Protein AF-A0A7Y0CJF7-F1 (afdb_monomer_lite)

Sequence (40 aa):
MAEKLGFYFDQTLCTGCKACSVACKDKHDHAVGISWRRVA

pLDDT: mean 90.67, std 5.35, range [72.06, 95.62]

Structure (mmCIF, N/CA/C/O backbone):
data_AF-A0A7Y0CJF7-F1
#
_entry.id   AF-A0A7Y0CJF7-F1
#
loop_
_atom_site.group_PDB
_atom_site.id
_atom_site.type_symbol
_atom_site.label_atom_id
_atom_site.label_alt_id
_atom_site.label_comp_id
_atom_site.label_asym_id
_atom_site.label_entity_id
_atom_site.label_seq_id
_atom_site.pdbx_PDB_ins_code
_atom_site.Cartn_x
_atom_site.Cartn_y
_atom_site.Cartn_z
_atom_site.occupancy
_atom_site.B_iso_or_equiv
_atom_site.auth_seq_id
_atom_site.auth_comp_id
_atom_site.auth_asym_id
_atom_site.auth_atom_id
_atom_site.pdbx_PDB_model_num
ATOM 1 N N . MET A 1 1 ? 20.059 21.988 1.194 1.00 72.06 1 MET A N 1
ATOM 2 C CA . MET A 1 1 ? 19.407 21.510 2.433 1.00 72.06 1 MET A CA 1
ATOM 3 C C . MET A 1 1 ? 18.256 20.613 2.012 1.00 72.06 1 MET A C 1
ATOM 5 O O . MET A 1 1 ? 17.493 21.049 1.163 1.00 72.06 1 MET A O 1
ATOM 9 N N . ALA A 1 2 ? 18.191 19.364 2.478 1.00 77.56 2 ALA A N 1
ATOM 10 C CA . ALA A 1 2 ? 17.128 18.440 2.074 1.00 77.56 2 ALA A CA 1
ATOM 11 C C . ALA A 1 2 ? 15.820 18.773 2.811 1.00 77.56 2 ALA A C 1
ATOM 13 O O . ALA A 1 2 ? 15.833 18.982 4.025 1.00 77.56 2 ALA A O 1
ATOM 14 N N . GLU A 1 3 ? 14.717 18.846 2.071 1.00 86.19 3 GLU A N 1
ATOM 15 C CA . GLU A 1 3 ? 13.380 19.081 2.617 1.00 86.1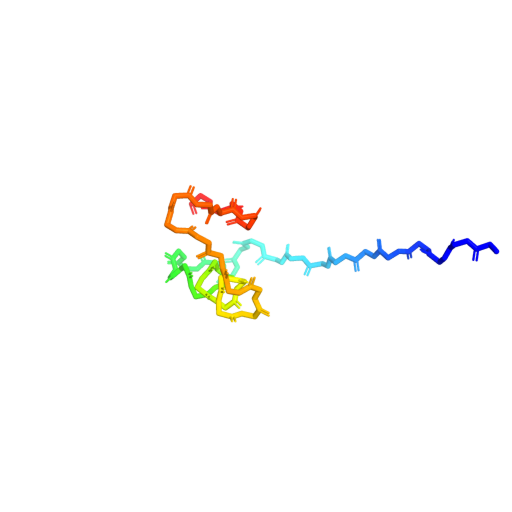9 3 GLU A CA 1
ATOM 16 C C . GLU A 1 3 ? 12.920 17.874 3.450 1.00 86.19 3 GLU A C 1
ATOM 18 O O . GLU A 1 3 ? 13.159 16.722 3.080 1.00 86.19 3 GLU A O 1
ATOM 23 N N . LYS A 1 4 ? 12.285 18.121 4.604 1.00 88.44 4 LYS A N 1
ATOM 24 C CA . LYS A 1 4 ? 11.739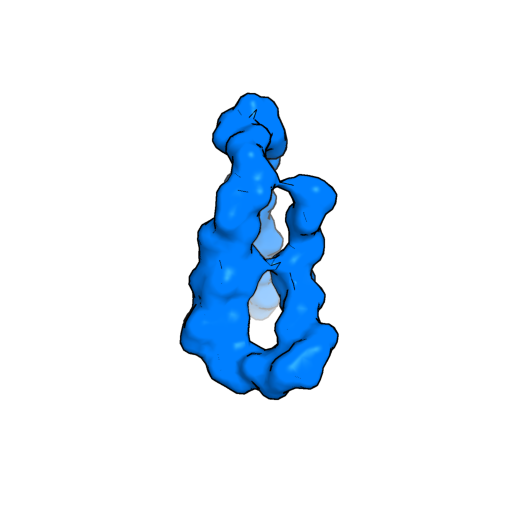 17.051 5.448 1.00 88.44 4 LYS A CA 1
ATOM 25 C C . LYS A 1 4 ? 10.343 16.686 4.957 1.00 88.44 4 LYS A C 1
ATOM 27 O O . LYS A 1 4 ? 9.402 17.444 5.168 1.00 88.44 4 LYS A O 1
ATOM 32 N N . LEU A 1 5 ? 10.215 15.512 4.347 1.00 90.75 5 LEU A N 1
ATOM 33 C CA . LEU A 1 5 ? 8.931 14.973 3.901 1.00 90.75 5 LEU A CA 1
ATOM 34 C C . LEU A 1 5 ? 8.274 14.132 5.004 1.00 90.75 5 LEU A C 1
ATOM 36 O O . LEU A 1 5 ? 8.950 13.406 5.734 1.00 90.75 5 LEU A O 1
ATOM 40 N N . GLY A 1 6 ? 6.947 14.211 5.096 1.00 89.75 6 GLY A N 1
ATOM 41 C CA . GLY A 1 6 ? 6.118 13.404 5.989 1.00 89.75 6 GLY A CA 1
ATOM 42 C C . GLY A 1 6 ? 4.802 13.013 5.317 1.00 89.75 6 GLY A C 1
ATOM 43 O O . GLY A 1 6 ? 4.365 13.660 4.368 1.00 89.75 6 GLY A O 1
ATOM 44 N N . PHE A 1 7 ? 4.175 11.942 5.803 1.00 89.94 7 PHE A N 1
ATOM 45 C CA . PHE A 1 7 ? 2.892 11.445 5.306 1.00 89.94 7 PHE A CA 1
ATOM 46 C C . PHE A 1 7 ? 1.971 11.112 6.483 1.00 89.94 7 PHE A C 1
ATOM 48 O O . PHE A 1 7 ? 2.393 10.446 7.428 1.00 89.94 7 PHE A O 1
ATOM 55 N N . TYR A 1 8 ? 0.720 11.570 6.414 1.00 92.69 8 TYR A N 1
ATOM 56 C CA . TYR A 1 8 ? -0.315 11.271 7.402 1.00 92.69 8 TYR A CA 1
ATOM 57 C C . TYR A 1 8 ? -1.198 10.117 6.919 1.00 92.69 8 TYR A C 1
ATOM 59 O O . TYR A 1 8 ? -1.645 10.101 5.772 1.00 92.69 8 TYR A O 1
ATOM 67 N N . PHE A 1 9 ? -1.458 9.156 7.804 1.00 91.69 9 PHE A N 1
ATOM 68 C CA . PHE A 1 9 ? -2.294 7.992 7.534 1.00 91.69 9 PHE A CA 1
ATOM 69 C C . PHE A 1 9 ? -3.227 7.740 8.713 1.00 91.69 9 PHE A C 1
ATOM 71 O O . PHE A 1 9 ? -2.767 7.393 9.800 1.00 91.69 9 PHE A O 1
ATOM 78 N N . ASP A 1 10 ? -4.530 7.883 8.481 1.00 93.94 10 ASP A N 1
ATOM 79 C CA . ASP A 1 10 ? -5.545 7.506 9.457 1.00 93.94 10 ASP A CA 1
ATOM 80 C C . ASP A 1 10 ? -5.893 6.020 9.313 1.00 93.94 10 ASP A C 1
ATOM 82 O O . ASP A 1 10 ? -6.569 5.587 8.377 1.00 93.94 10 ASP A O 1
ATOM 86 N N . GLN A 1 11 ? -5.405 5.230 10.263 1.00 91.31 11 GLN A N 1
ATOM 87 C CA . GLN A 1 11 ? -5.631 3.790 10.309 1.00 91.31 11 GLN A CA 1
ATOM 88 C C . GLN A 1 11 ? -7.064 3.405 10.708 1.00 91.31 11 GLN A C 1
ATOM 90 O O . GLN A 1 11 ? -7.458 2.270 10.462 1.00 91.31 11 GLN A O 1
ATOM 95 N N . THR A 1 12 ? -7.856 4.317 11.284 1.00 95.50 12 THR A N 1
ATOM 96 C CA . THR A 1 12 ? -9.246 4.027 11.688 1.00 95.50 12 THR A CA 1
ATOM 97 C C . THR A 1 12 ? -10.178 3.843 10.490 1.00 95.50 12 THR A C 1
ATOM 99 O O . THR A 1 12 ? -11.173 3.130 10.581 1.00 95.50 12 THR A O 1
ATOM 102 N N . LEU A 1 13 ? -9.815 4.424 9.342 1.00 94.38 13 LEU A N 1
ATOM 103 C CA . LEU A 1 13 ? -10.524 4.286 8.067 1.00 94.38 13 LEU A CA 1
ATOM 104 C C . LEU A 1 13 ? -10.049 3.074 7.248 1.00 94.38 13 LEU A C 1
ATOM 106 O O . LEU A 1 13 ? -10.584 2.793 6.175 1.00 94.38 13 LEU A O 1
ATOM 110 N N . CYS A 1 14 ? -9.010 2.372 7.706 1.00 94.25 14 CYS A N 1
ATOM 111 C CA . CYS A 1 14 ? -8.438 1.254 6.971 1.00 94.25 14 CYS A CA 1
ATOM 112 C C . CYS A 1 14 ? -9.372 0.038 7.013 1.00 94.25 14 CYS A C 1
ATOM 114 O O . CYS A 1 14 ? -9.660 -0.502 8.076 1.00 94.25 14 CYS A O 1
ATOM 116 N N . THR A 1 15 ? -9.782 -0.447 5.841 1.00 95.38 15 THR A N 1
ATOM 117 C CA . THR A 1 15 ? -10.621 -1.651 5.700 1.00 95.38 15 THR A CA 1
ATOM 118 C C . THR A 1 15 ? -9.825 -2.915 5.362 1.00 95.38 15 THR A C 1
ATOM 120 O O . THR A 1 15 ? -10.407 -3.963 5.102 1.00 95.38 15 THR A O 1
ATOM 123 N N . GLY A 1 16 ? -8.491 -2.833 5.303 1.00 93.38 16 GLY A N 1
ATOM 124 C CA . GLY A 1 16 ? -7.639 -3.974 4.949 1.00 93.38 16 GLY A CA 1
ATOM 125 C C . GLY A 1 16 ? -7.671 -4.361 3.462 1.00 93.38 16 GLY A C 1
ATOM 126 O O . GLY A 1 16 ? -7.241 -5.452 3.101 1.00 93.38 16 GLY A O 1
ATOM 127 N N . CYS A 1 17 ? -8.133 -3.477 2.570 1.00 95.06 17 CYS A N 1
ATOM 128 C CA . CYS A 1 17 ? -8.275 -3.779 1.137 1.00 95.06 17 CYS A CA 1
ATOM 129 C C . CYS A 1 17 ? -6.947 -3.945 0.369 1.00 95.06 17 CYS A C 1
ATOM 131 O O . CYS A 1 17 ? -6.947 -4.395 -0.773 1.00 95.06 17 CYS A O 1
ATOM 133 N N . LYS A 1 18 ? -5.809 -3.552 0.961 1.00 92.81 18 LYS A N 1
ATOM 134 C CA . LYS A 1 18 ? -4.446 -3.640 0.383 1.00 92.81 18 LYS A CA 1
ATOM 135 C C . LYS A 1 18 ? -4.213 -2.855 -0.918 1.00 92.81 18 LYS A C 1
ATOM 137 O O . LYS A 1 18 ? -3.131 -2.954 -1.498 1.00 92.81 18 LYS A O 1
ATOM 142 N N . ALA A 1 19 ? -5.147 -1.996 -1.328 1.00 93.94 19 ALA A N 1
ATOM 143 C CA . ALA A 1 19 ? -5.000 -1.154 -2.518 1.00 93.94 19 ALA A CA 1
ATOM 144 C C . ALA A 1 19 ? -3.745 -0.264 -2.463 1.00 93.94 19 ALA A C 1
ATOM 146 O O . ALA A 1 19 ? -3.040 -0.118 -3.456 1.00 93.94 19 ALA A O 1
ATOM 147 N N . CYS A 1 20 ? -3.401 0.268 -1.286 1.00 94.06 20 CYS A N 1
ATOM 148 C CA . CYS A 1 20 ? -2.199 1.085 -1.113 1.00 94.06 20 CYS A CA 1
ATOM 149 C C . CYS A 1 20 ? -0.887 0.308 -1.351 1.00 94.06 20 CYS A C 1
ATOM 151 O O . CYS A 1 20 ? 0.084 0.889 -1.834 1.00 94.06 20 CYS A O 1
ATOM 153 N N . SER A 1 21 ? -0.845 -0.996 -1.056 1.00 93.19 21 SER A N 1
ATOM 154 C CA . SER A 1 21 ? 0.308 -1.850 -1.367 1.00 93.19 21 SER A CA 1
ATOM 155 C C . SER A 1 21 ? 0.383 -2.176 -2.859 1.00 93.19 21 SER A C 1
ATOM 157 O O . SER A 1 21 ? 1.479 -2.177 -3.413 1.00 93.19 21 SER A O 1
ATOM 159 N N . VAL A 1 22 ? -0.760 -2.409 -3.518 1.00 92.62 22 VAL A N 1
ATOM 160 C CA . VAL A 1 22 ? -0.826 -2.614 -4.977 1.00 92.62 22 VAL A CA 1
ATOM 161 C C . VAL A 1 22 ? -0.364 -1.361 -5.719 1.00 92.62 22 VAL A C 1
ATOM 163 O O . VAL A 1 22 ? 0.532 -1.455 -6.547 1.00 92.62 22 VAL A O 1
ATOM 166 N N . ALA A 1 23 ? -0.880 -0.186 -5.349 1.00 94.50 23 ALA A N 1
ATOM 167 C CA . ALA A 1 23 ? -0.491 1.090 -5.950 1.00 94.50 23 ALA A CA 1
ATOM 168 C C . ALA A 1 23 ? 1.011 1.385 -5.798 1.00 94.50 23 ALA A C 1
ATOM 170 O O . ALA A 1 23 ? 1.638 1.914 -6.708 1.00 94.50 23 ALA A O 1
ATOM 171 N N . CYS A 1 24 ? 1.609 1.019 -4.659 1.00 94.50 24 CYS A N 1
ATOM 172 C CA . CYS A 1 24 ? 3.050 1.155 -4.452 1.00 94.50 24 CYS A CA 1
ATOM 173 C C . CYS A 1 24 ? 3.850 0.264 -5.417 1.00 94.50 24 CYS A C 1
ATOM 175 O O . CYS A 1 24 ? 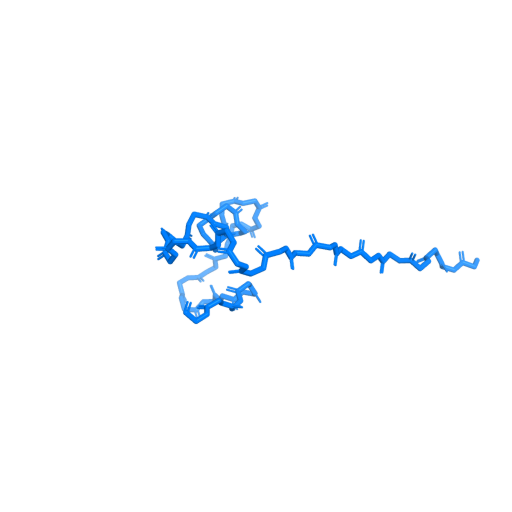4.811 0.733 -6.017 1.00 94.50 24 CYS A O 1
ATOM 177 N N . LYS A 1 25 ? 3.430 -0.993 -5.612 1.00 93.50 25 LYS A N 1
ATOM 178 C CA . LYS A 1 25 ? 4.079 -1.908 -6.563 1.00 93.50 25 LYS A CA 1
ATOM 179 C C . LYS A 1 25 ? 3.925 -1.442 -8.005 1.00 93.50 25 LYS A C 1
ATOM 181 O O . LYS A 1 25 ? 4.912 -1.455 -8.723 1.00 93.50 25 LYS A O 1
ATOM 186 N N . ASP A 1 26 ? 2.725 -1.011 -8.386 1.00 93.75 26 ASP A N 1
ATOM 187 C CA . ASP A 1 26 ? 2.417 -0.484 -9.719 1.00 93.75 26 ASP A CA 1
ATOM 188 C C . ASP A 1 26 ? 3.261 0.760 -10.036 1.00 93.75 26 ASP A C 1
ATOM 190 O O . ASP A 1 26 ? 3.910 0.843 -11.073 1.00 93.75 26 ASP A O 1
ATOM 194 N N . LYS A 1 27 ? 3.369 1.696 -9.083 1.00 95.62 27 LYS A N 1
ATOM 195 C CA . LYS A 1 27 ? 4.139 2.934 -9.269 1.00 95.62 27 LYS A CA 1
ATOM 196 C C . LYS A 1 27 ? 5.645 2.711 -9.436 1.00 95.62 27 LYS A C 1
ATOM 198 O O . LYS A 1 27 ? 6.318 3.558 -10.025 1.00 95.62 27 LYS A O 1
ATOM 203 N N . HIS A 1 28 ? 6.175 1.638 -8.860 1.00 94.81 28 HIS A N 1
ATOM 204 C CA . HIS A 1 28 ? 7.614 1.397 -8.754 1.00 94.81 28 HIS A CA 1
ATOM 205 C C . HIS A 1 28 ? 8.087 0.106 -9.438 1.00 94.81 28 HIS A C 1
ATOM 207 O O . HIS A 1 28 ? 9.251 -0.250 -9.264 1.00 94.81 28 HIS A O 1
ATOM 213 N N . ASP A 1 29 ? 7.206 -0.588 -10.161 1.00 93.94 29 ASP A N 1
ATOM 214 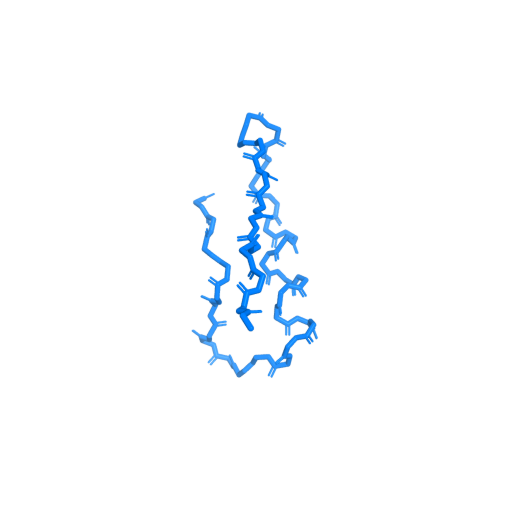C CA . ASP A 1 29 ? 7.468 -1.835 -10.896 1.00 93.94 29 ASP A CA 1
ATOM 215 C C . ASP A 1 29 ? 8.299 -2.854 -10.088 1.00 93.94 29 ASP A C 1
ATOM 217 O O . ASP A 1 29 ? 9.413 -3.257 -10.423 1.00 93.94 29 ASP A O 1
ATOM 221 N N . HIS A 1 30 ? 7.800 -3.192 -8.898 1.00 88.88 30 HIS A N 1
ATOM 222 C CA . HIS A 1 30 ? 8.528 -4.071 -7.988 1.00 88.88 30 HIS A CA 1
ATOM 223 C C . HIS A 1 30 ? 8.575 -5.516 -8.477 1.00 88.88 30 HIS A C 1
ATOM 225 O O . HIS A 1 30 ? 7.546 -6.115 -8.789 1.00 88.88 30 HIS A O 1
ATOM 231 N N . ALA A 1 31 ? 9.758 -6.126 -8.374 1.00 91.56 31 ALA A N 1
ATOM 232 C CA . ALA A 1 31 ? 9.903 -7.564 -8.532 1.00 91.56 31 ALA A CA 1
ATOM 233 C C . ALA A 1 31 ? 9.027 -8.334 -7.526 1.00 91.56 31 ALA A C 1
ATOM 235 O O . ALA A 1 31 ? 8.742 -7.885 -6.406 1.00 91.56 31 ALA A O 1
ATOM 236 N N . VAL A 1 32 ? 8.622 -9.538 -7.929 1.00 89.38 32 VAL A N 1
ATOM 237 C CA . VAL A 1 32 ? 7.823 -10.439 -7.096 1.00 89.38 32 VAL A CA 1
ATOM 238 C C . VAL A 1 32 ? 8.539 -10.691 -5.764 1.00 89.38 32 VAL A C 1
ATOM 240 O O . VAL A 1 32 ? 9.738 -10.950 -5.723 1.00 89.38 32 VAL A O 1
ATOM 243 N N . GLY A 1 33 ? 7.793 -10.594 -4.661 1.00 89.19 33 GLY A N 1
ATOM 244 C CA . GLY A 1 33 ? 8.320 -10.742 -3.298 1.00 89.19 33 GLY A CA 1
ATOM 245 C C . GLY A 1 33 ? 8.719 -9.429 -2.612 1.00 89.19 33 GLY A C 1
ATOM 246 O O . GLY A 1 33 ? 8.863 -9.412 -1.392 1.00 89.19 33 GLY A O 1
ATOM 247 N N . ILE A 1 34 ? 8.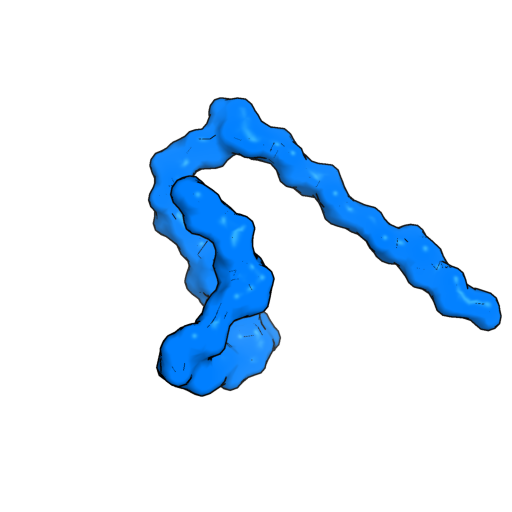816 -8.309 -3.339 1.00 90.62 34 ILE A N 1
ATOM 248 C CA . ILE A 1 34 ? 9.127 -6.999 -2.750 1.00 90.62 34 ILE A CA 1
ATOM 249 C C . ILE A 1 34 ? 7.836 -6.260 -2.369 1.00 90.62 34 ILE A C 1
ATOM 251 O O . ILE A 1 34 ? 6.913 -6.103 -3.170 1.00 90.62 34 ILE A O 1
ATOM 255 N N . SER A 1 35 ? 7.768 -5.780 -1.123 1.00 90.69 35 SER A N 1
ATOM 256 C CA . SER A 1 35 ? 6.685 -4.915 -0.639 1.00 90.69 35 SER A CA 1
ATOM 257 C C . SER A 1 35 ? 7.242 -3.813 0.257 1.00 90.69 35 SER A C 1
ATOM 259 O O . SER A 1 35 ? 7.567 -4.056 1.422 1.00 90.69 35 SER A O 1
ATOM 261 N N . TRP A 1 36 ? 7.350 -2.597 -0.283 1.00 91.75 36 TRP A N 1
ATOM 262 C CA . TRP A 1 36 ? 7.804 -1.425 0.472 1.00 91.75 36 TRP A CA 1
ATOM 263 C C . TRP A 1 36 ? 6.738 -0.934 1.448 1.00 91.75 36 TRP A C 1
ATOM 265 O O . TRP A 1 36 ? 7.025 -0.693 2.619 1.00 91.75 36 TRP A O 1
ATOM 275 N N . ARG A 1 37 ? 5.479 -0.859 1.000 1.00 90.12 37 ARG A N 1
ATOM 276 C CA . ARG A 1 37 ? 4.353 -0.535 1.875 1.00 90.12 37 ARG A CA 1
ATOM 277 C C . ARG A 1 37 ? 3.855 -1.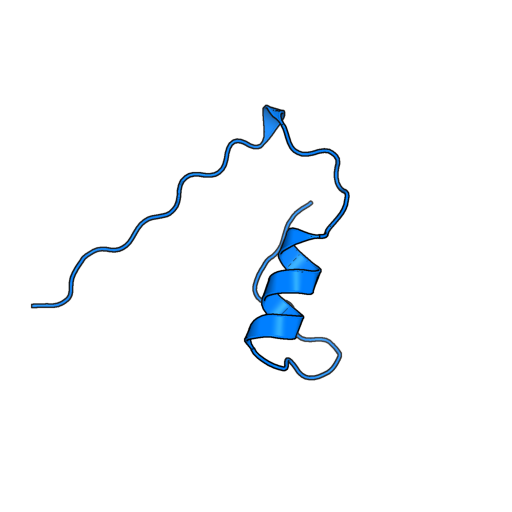786 2.595 1.00 90.12 37 ARG A C 1
ATOM 279 O O . ARG A 1 37 ? 3.310 -2.697 1.967 1.00 90.12 37 ARG A O 1
ATOM 286 N N . ARG A 1 38 ? 4.039 -1.810 3.916 1.00 86.81 38 ARG A N 1
ATOM 287 C CA . ARG A 1 38 ? 3.554 -2.859 4.823 1.00 86.81 38 ARG A CA 1
ATOM 288 C C . ARG A 1 38 ? 2.351 -2.323 5.589 1.00 86.81 38 ARG A C 1
ATOM 290 O O . ARG A 1 38 ? 2.458 -1.297 6.251 1.00 86.81 38 ARG A O 1
ATOM 297 N N . VAL A 1 39 ? 1.220 -2.999 5.459 1.00 84.75 39 VAL A N 1
ATOM 298 C CA . VAL A 1 39 ? -0.026 -2.696 6.170 1.00 84.75 39 VAL A CA 1
ATOM 299 C C . VAL A 1 39 ? -0.543 -4.028 6.704 1.00 84.75 39 VAL A C 1
ATOM 301 O O . VAL A 1 39 ? -0.484 -5.018 5.969 1.00 84.75 39 VAL A O 1
ATOM 304 N N . ALA A 1 40 ? -0.932 -4.050 7.981 1.00 73.69 40 ALA A N 1
ATOM 305 C CA . ALA A 1 40 ? -1.487 -5.228 8.649 1.00 73.69 40 ALA A CA 1
ATOM 306 C C . ALA A 1 40 ? -2.885 -5.568 8.115 1.00 73.69 40 ALA A C 1
ATOM 308 O O . ALA A 1 40 ? -3.613 -4.620 7.735 1.00 73.69 40 ALA A O 1
#

Foldseek 3Di:
DDDDDDDDDDCVPDPPPCVVQVVVCVVVVDDPPDTPDDDD

Secondary structure (DSSP, 8-state):
----------GGG--S--HHHHHHHHHHTPPTT--SS---

Radius of gyration: 12.65 Å; chains: 1; bounding box: 30×32×23 Å